Protein AF-A0A538J1C1-F1 (afdb_monomer_lite)

Foldseek 3Di:
DPPVVVLVVLLVVLVVVCVVPVPPVVSVVVNCCSVCVVCPPPHHVPVVVVVVNVVVVVVVVVVQVVVAPPVGDDDDD

Structure (mmCIF, N/CA/C/O backbone):
data_AF-A0A538J1C1-F1
#
_entry.id   AF-A0A538J1C1-F1
#
loop_
_atom_site.group_PDB
_atom_site.id
_atom_site.type_symbol
_atom_site.label_atom_id
_atom_site.label_alt_id
_atom_site.la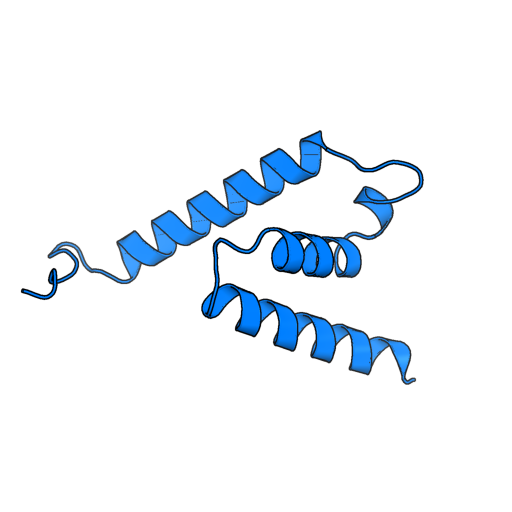bel_comp_id
_atom_site.label_asym_id
_atom_site.label_entity_id
_atom_site.label_seq_id
_atom_site.pdbx_PDB_ins_code
_atom_site.Cartn_x
_atom_site.Cartn_y
_atom_site.Cartn_z
_atom_site.occupancy
_atom_site.B_iso_or_equiv
_atom_site.auth_seq_id
_atom_site.auth_comp_id
_atom_site.auth_asym_id
_atom_site.auth_atom_id
_atom_site.pdbx_PDB_model_num
ATOM 1 N N . MET A 1 1 ? -18.745 -16.326 7.523 1.00 43.12 1 MET A N 1
ATOM 2 C CA . MET A 1 1 ? -17.676 -16.899 6.671 1.00 43.12 1 MET A CA 1
ATOM 3 C C . MET A 1 1 ? -17.343 -16.055 5.428 1.00 43.12 1 MET A C 1
ATOM 5 O O . MET A 1 1 ? -16.319 -16.315 4.822 1.00 43.12 1 MET A O 1
ATOM 9 N N . LEU A 1 2 ? -18.118 -15.011 5.082 1.00 44.56 2 LEU A N 1
ATOM 10 C CA . LEU A 1 2 ? -17.926 -14.189 3.866 1.00 44.56 2 LEU A CA 1
ATOM 11 C C . LEU A 1 2 ? -16.862 -13.073 3.974 1.00 44.56 2 LEU A C 1
ATOM 13 O O . LEU A 1 2 ? -16.318 -12.646 2.964 1.00 44.56 2 LEU A O 1
ATOM 17 N N . ALA A 1 3 ? -16.535 -12.607 5.184 1.00 58.56 3 ALA A N 1
ATOM 18 C CA . ALA A 1 3 ? -15.696 -11.413 5.369 1.00 58.56 3 ALA A CA 1
ATOM 19 C C . ALA A 1 3 ? -14.205 -11.608 5.029 1.00 58.56 3 ALA A C 1
ATOM 21 O O . ALA A 1 3 ? -13.517 -10.638 4.737 1.00 58.56 3 ALA A O 1
ATOM 22 N N . ARG A 1 4 ? -13.696 -12.848 5.082 1.00 61.00 4 ARG A N 1
ATOM 23 C CA . ARG A 1 4 ? -12.293 -13.143 4.744 1.00 61.00 4 ARG A CA 1
ATOM 24 C C . ARG A 1 4 ? -12.105 -13.325 3.238 1.00 61.00 4 ARG A C 1
ATOM 26 O O . ARG A 1 4 ? -11.232 -12.686 2.677 1.00 61.00 4 ARG A O 1
ATOM 33 N N . GLY A 1 5 ? -12.998 -14.072 2.582 1.00 70.25 5 GLY A N 1
ATOM 34 C CA . GLY A 1 5 ? -12.930 -14.296 1.132 1.00 70.25 5 GLY A CA 1
ATOM 35 C C . GLY A 1 5 ? -12.968 -13.001 0.316 1.00 70.25 5 GLY A C 1
ATOM 36 O O . GLY A 1 5 ? -12.132 -12.811 -0.556 1.00 70.25 5 GLY A O 1
ATOM 37 N N . GLY A 1 6 ? -13.853 -12.061 0.671 1.00 80.56 6 GLY A N 1
ATOM 38 C CA . GLY A 1 6 ? -13.910 -10.764 -0.015 1.00 80.56 6 GLY A CA 1
ATOM 39 C C . GLY A 1 6 ? -12.714 -9.850 0.273 1.00 80.56 6 GLY A C 1
ATOM 40 O O . GLY A 1 6 ? -12.418 -8.963 -0.521 1.00 80.56 6 GLY A O 1
ATOM 41 N N . ARG A 1 7 ? -12.008 -10.055 1.395 1.00 85.81 7 ARG A N 1
ATOM 42 C CA . ARG A 1 7 ? -10.802 -9.284 1.721 1.00 85.81 7 ARG A CA 1
ATOM 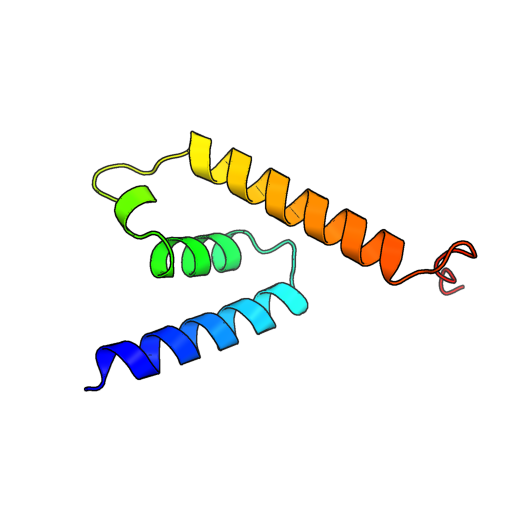43 C C . ARG A 1 7 ? -9.635 -9.705 0.838 1.00 85.81 7 ARG A C 1
ATOM 45 O O . ARG A 1 7 ? -8.958 -8.836 0.300 1.00 85.81 7 ARG A O 1
ATOM 52 N N . ASP A 1 8 ? -9.404 -11.006 0.714 1.00 89.44 8 ASP A N 1
ATOM 53 C CA . ASP A 1 8 ? -8.324 -11.537 -0.117 1.00 89.44 8 ASP A CA 1
ATOM 54 C C . ASP A 1 8 ? -8.564 -11.225 -1.603 1.00 89.44 8 ASP A C 1
ATOM 56 O O . ASP A 1 8 ? -7.675 -10.684 -2.254 1.00 89.44 8 ASP A O 1
ATOM 60 N N . GLU A 1 9 ? -9.791 -11.405 -2.102 1.00 91.69 9 GLU A N 1
ATOM 61 C CA . GLU A 1 9 ? -10.150 -11.059 -3.487 1.00 91.69 9 GLU A CA 1
ATOM 62 C C . GLU A 1 9 ? -9.959 -9.560 -3.786 1.00 91.69 9 GLU A C 1
ATOM 64 O O . GLU A 1 9 ? -9.419 -9.184 -4.830 1.00 91.69 9 GLU A O 1
ATOM 69 N N . ALA A 1 10 ? -10.350 -8.682 -2.853 1.00 91.50 10 ALA A N 1
ATOM 70 C CA . ALA A 1 10 ? -10.132 -7.245 -2.996 1.00 91.50 10 ALA A CA 1
ATOM 71 C C . ALA A 1 10 ? -8.639 -6.897 -3.039 1.00 91.50 10 ALA A C 1
ATOM 73 O O . ALA A 1 10 ? -8.230 -6.047 -3.828 1.00 91.50 10 ALA A O 1
ATOM 74 N N . LEU A 1 11 ? -7.816 -7.550 -2.213 1.00 94.56 11 LEU A N 1
ATOM 75 C CA . LEU A 1 11 ? -6.370 -7.346 -2.231 1.00 94.56 11 LEU A CA 1
ATOM 76 C C . LEU A 1 11 ? -5.754 -7.810 -3.552 1.00 94.56 11 LEU A C 1
ATOM 78 O O . LEU A 1 11 ? -4.988 -7.047 -4.132 1.00 94.56 11 LEU A O 1
ATOM 82 N N . GLU A 1 12 ? -6.139 -8.979 -4.069 1.00 94.94 12 GLU A N 1
ATOM 83 C CA . GLU A 1 12 ? -5.661 -9.471 -5.368 1.00 94.94 12 GLU A CA 1
ATOM 84 C C . GLU A 1 12 ? -6.046 -8.540 -6.523 1.00 94.94 12 GLU A C 1
ATOM 86 O O . GLU A 1 12 ? -5.244 -8.290 -7.425 1.00 94.94 12 GLU A O 1
ATOM 91 N N . ALA A 1 13 ? -7.271 -8.007 -6.512 1.00 94.94 13 ALA A N 1
ATOM 92 C CA . ALA A 1 13 ? -7.714 -7.049 -7.519 1.00 94.94 13 ALA A CA 1
ATOM 93 C C . ALA A 1 13 ? -6.907 -5.740 -7.456 1.00 94.94 13 ALA A C 1
ATOM 95 O O . ALA A 1 13 ? -6.538 -5.193 -8.496 1.00 94.94 13 ALA A O 1
ATOM 96 N N . LEU A 1 14 ? -6.607 -5.253 -6.249 1.00 95.56 14 LEU A N 1
ATOM 97 C CA . LEU A 1 14 ? -5.802 -4.047 -6.040 1.00 95.56 14 LEU A CA 1
ATOM 98 C C . LEU A 1 14 ? -4.331 -4.262 -6.409 1.00 95.56 14 LEU A C 1
ATOM 100 O O . LEU A 1 14 ? -3.732 -3.368 -7.002 1.00 95.56 14 LEU A O 1
ATOM 104 N N . ASP A 1 15 ? -3.761 -5.430 -6.104 1.00 94.50 15 ASP A N 1
ATOM 105 C CA . ASP A 1 15 ? -2.401 -5.796 -6.509 1.00 94.50 15 ASP A CA 1
ATOM 106 C C . ASP A 1 15 ? -2.290 -5.792 -8.050 1.00 94.50 15 ASP A C 1
ATOM 108 O O . ASP A 1 15 ? -1.451 -5.075 -8.596 1.00 94.50 15 ASP A O 1
ATOM 112 N N . ARG A 1 16 ? -3.223 -6.438 -8.768 1.00 95.44 16 ARG A N 1
ATOM 113 C CA . ARG A 1 16 ? -3.280 -6.389 -10.247 1.00 95.44 16 ARG A CA 1
ATOM 114 C C . ARG A 1 16 ? -3.461 -4.974 -10.801 1.00 95.44 16 ARG A C 1
ATOM 116 O O . ARG A 1 16 ? -2.898 -4.618 -11.833 1.00 95.44 16 ARG A O 1
ATOM 123 N N . ALA A 1 17 ? -4.257 -4.141 -10.135 1.00 95.12 17 ALA A N 1
ATOM 124 C CA . ALA A 1 17 ? -4.467 -2.766 -10.572 1.00 95.12 17 ALA A CA 1
ATOM 125 C C . ALA A 1 17 ? -3.211 -1.888 -10.379 1.00 95.12 17 ALA A C 1
ATOM 127 O O . ALA A 1 17 ? -2.982 -0.981 -11.184 1.00 95.12 17 ALA A O 1
ATOM 128 N N . LEU A 1 18 ? -2.380 -2.171 -9.365 1.00 93.75 18 LEU A N 1
ATOM 129 C CA . LEU A 1 18 ? -1.073 -1.528 -9.185 1.00 93.75 18 LEU A CA 1
ATOM 130 C C . LEU A 1 18 ? -0.046 -1.980 -10.218 1.00 93.75 18 LEU A C 1
ATOM 132 O O . LEU A 1 18 ? 0.746 -1.151 -10.649 1.00 93.75 18 LEU A O 1
ATOM 136 N N . GLU A 1 19 ? -0.068 -3.241 -10.652 1.00 91.19 19 GLU A N 1
ATOM 137 C CA . GLU A 1 19 ? 0.795 -3.706 -11.748 1.00 91.19 19 GLU A CA 1
ATOM 138 C C . GLU A 1 19 ? 0.521 -2.927 -13.044 1.00 91.19 19 GLU A C 1
ATOM 140 O O . GLU A 1 19 ? 1.450 -2.529 -13.743 1.00 91.19 19 GLU A O 1
ATOM 145 N N . LEU A 1 20 ? -0.758 -2.664 -13.340 1.00 93.44 20 LEU A N 1
ATOM 146 C CA . LEU A 1 20 ? -1.172 -1.893 -14.516 1.00 93.44 20 LEU A CA 1
ATOM 147 C C . LEU A 1 20 ? -0.872 -0.394 -14.382 1.00 93.44 20 LEU A C 1
ATOM 149 O O . LEU A 1 20 ? -0.506 0.243 -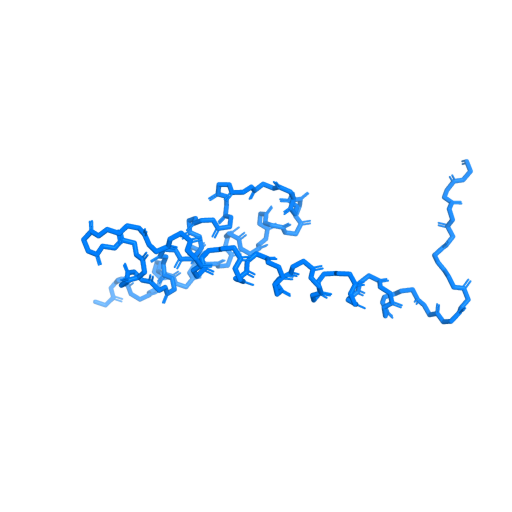15.365 1.00 93.44 20 LEU A O 1
ATOM 153 N N . ASN A 1 21 ? -1.050 0.175 -13.186 1.00 91.81 21 ASN A N 1
ATOM 154 C CA . ASN A 1 21 ? -0.840 1.597 -12.911 1.00 91.81 21 ASN A CA 1
ATOM 155 C C . ASN A 1 21 ? -0.085 1.809 -11.585 1.00 91.81 21 ASN A C 1
ATOM 157 O O . ASN A 1 21 ? -0.704 2.199 -10.584 1.00 91.81 21 ASN A O 1
ATOM 161 N N . PRO A 1 22 ? 1.252 1.640 -11.567 1.00 90.75 22 PRO A N 1
ATOM 162 C CA . PRO A 1 22 ? 2.046 1.762 -10.342 1.00 90.75 22 PRO A CA 1
ATOM 163 C C . PRO A 1 22 ? 1.955 3.151 -9.702 1.00 90.75 22 PRO A C 1
ATOM 165 O O . PRO A 1 22 ? 2.056 3.298 -8.484 1.00 90.75 22 PRO A O 1
ATOM 168 N N . ASP A 1 23 ? 1.719 4.192 -10.500 1.00 93.12 23 ASP A N 1
ATOM 169 C CA . ASP A 1 23 ? 1.643 5.574 -10.020 1.00 93.12 23 ASP A CA 1
ATOM 170 C C . ASP A 1 23 ? 0.302 5.968 -9.406 1.00 93.12 23 ASP A C 1
ATOM 172 O O . ASP A 1 23 ? 0.163 7.061 -8.850 1.00 93.12 23 ASP A O 1
ATOM 176 N N . ASN A 1 24 ? -0.682 5.070 -9.425 1.00 95.12 24 ASN A N 1
ATOM 177 C CA . ASN A 1 24 ? -1.988 5.357 -8.864 1.00 95.12 24 ASN A CA 1
ATOM 178 C C . ASN A 1 24 ? -1.978 5.274 -7.328 1.00 95.12 24 ASN A C 1
ATOM 180 O O . ASN A 1 24 ? -2.146 4.213 -6.719 1.00 95.12 24 ASN A O 1
ATOM 184 N N . TYR A 1 25 ? -1.844 6.438 -6.692 1.00 94.38 25 TYR A N 1
ATOM 185 C CA . TYR A 1 25 ? -1.818 6.555 -5.236 1.00 94.38 25 TYR A CA 1
ATOM 186 C C . TYR A 1 25 ? -3.128 6.113 -4.561 1.00 94.38 25 TYR A C 1
ATOM 188 O O . TYR A 1 25 ? -3.101 5.613 -3.439 1.00 94.38 25 TYR A O 1
ATOM 196 N N . LEU A 1 26 ? -4.281 6.240 -5.232 1.00 95.31 26 LEU A N 1
ATOM 197 C CA . LEU A 1 26 ? -5.568 5.827 -4.664 1.00 95.31 26 LEU A CA 1
ATOM 198 C C . LEU A 1 26 ? -5.615 4.312 -4.432 1.00 95.31 26 LEU A C 1
ATOM 200 O O . LEU A 1 26 ? -6.035 3.875 -3.361 1.00 95.31 26 LEU A O 1
ATOM 204 N N . ILE A 1 27 ? -5.141 3.526 -5.402 1.00 95.00 27 ILE A N 1
ATOM 205 C CA . ILE A 1 27 ? -5.103 2.060 -5.306 1.00 95.00 27 ILE A CA 1
ATOM 206 C C . ILE A 1 27 ? -4.165 1.634 -4.166 1.00 95.00 27 ILE A C 1
ATOM 208 O O . ILE A 1 27 ? -4.536 0.785 -3.350 1.00 95.00 27 ILE A O 1
ATOM 212 N N . ARG A 1 28 ? -2.997 2.287 -4.034 1.00 96.19 28 ARG A N 1
ATOM 213 C CA . ARG A 1 28 ? -2.065 2.045 -2.916 1.00 96.19 28 ARG A CA 1
ATOM 214 C C . ARG A 1 28 ? -2.740 2.273 -1.571 1.00 96.19 28 ARG A C 1
ATOM 216 O O . ARG A 1 28 ? -2.726 1.387 -0.720 1.00 96.19 28 ARG A O 1
ATOM 223 N N . LYS A 1 29 ? -3.416 3.415 -1.405 1.00 95.25 29 LYS A N 1
ATOM 224 C CA . LYS A 1 29 ? -4.131 3.731 -0.162 1.00 95.25 29 LYS A CA 1
ATOM 225 C C . LYS A 1 29 ? -5.223 2.716 0.157 1.00 95.25 29 LYS A C 1
ATOM 227 O O . LYS A 1 29 ? -5.295 2.269 1.294 1.00 95.25 29 LYS A O 1
ATOM 232 N N . GLN A 1 30 ? -6.047 2.329 -0.818 1.00 94.75 30 GLN A N 1
ATOM 233 C CA . GLN A 1 30 ? -7.113 1.341 -0.604 1.00 94.75 30 GLN A CA 1
ATOM 234 C C . GLN A 1 30 ? -6.545 0.007 -0.107 1.00 94.75 30 GLN A C 1
ATOM 236 O O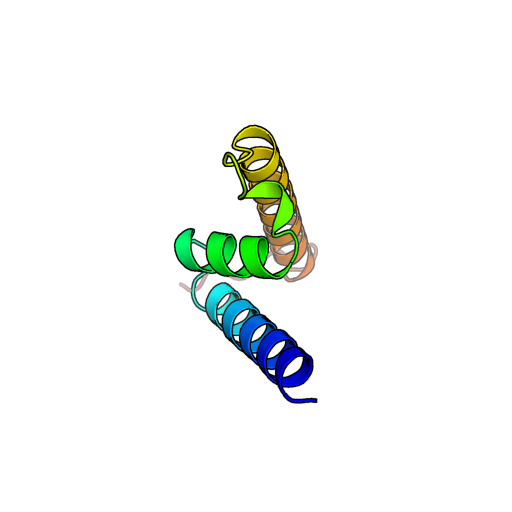 . GLN A 1 30 ? -7.026 -0.555 0.878 1.00 94.75 30 GLN A O 1
ATOM 241 N N . ARG A 1 31 ? -5.462 -0.456 -0.733 1.00 96.19 31 ARG A N 1
ATOM 242 C CA . ARG A 1 31 ? -4.749 -1.670 -0.332 1.00 96.19 31 ARG A CA 1
ATOM 243 C C . ARG A 1 31 ? -4.156 -1.554 1.071 1.00 96.19 31 ARG A C 1
ATOM 245 O O . ARG A 1 31 ? -4.290 -2.477 1.874 1.00 96.19 31 ARG A O 1
ATOM 252 N N . TRP A 1 32 ? -3.533 -0.423 1.386 1.00 96.31 32 TRP A N 1
ATOM 253 C CA . TRP A 1 32 ? -2.983 -0.141 2.709 1.00 96.31 32 TRP A CA 1
ATOM 254 C C . TRP A 1 32 ? -4.052 -0.127 3.797 1.00 96.31 32 TRP A C 1
ATOM 256 O O . TRP A 1 32 ? -3.840 -0.741 4.838 1.00 96.31 32 TRP A O 1
ATOM 266 N N . THR A 1 33 ? -5.210 0.488 3.554 1.00 94.81 33 THR A N 1
ATOM 267 C CA . THR A 1 33 ? -6.323 0.521 4.514 1.00 94.81 33 THR A CA 1
ATOM 268 C C . THR A 1 33 ? -6.869 -0.875 4.813 1.00 94.81 33 THR A C 1
ATOM 270 O O . THR A 1 33 ? -7.211 -1.169 5.954 1.00 94.81 33 THR A O 1
ATOM 273 N N . ILE A 1 34 ? -6.910 -1.769 3.819 1.00 93.56 34 ILE A N 1
ATOM 274 C CA . ILE A 1 34 ? -7.354 -3.159 4.021 1.00 93.56 34 ILE A CA 1
ATOM 275 C C . ILE A 1 34 ? -6.326 -3.977 4.828 1.00 93.56 34 ILE A C 1
ATOM 277 O O . ILE A 1 34 ? -6.692 -4.904 5.565 1.00 93.56 34 ILE A O 1
ATOM 281 N N . ARG A 1 35 ? -5.032 -3.671 4.675 1.00 93.56 35 ARG A N 1
ATOM 282 C CA . ARG A 1 35 ? -3.936 -4.384 5.352 1.00 93.56 35 ARG A CA 1
ATOM 283 C C . ARG A 1 35 ? -3.680 -3.881 6.770 1.00 93.56 35 ARG A C 1
ATOM 285 O O . ARG A 1 35 ? -3.500 -4.717 7.644 1.00 93.56 35 ARG A O 1
ATOM 292 N N . ASN A 1 36 ? -3.713 -2.567 6.970 1.00 95.19 36 ASN A N 1
ATOM 293 C CA . ASN A 1 36 ? -3.365 -1.887 8.219 1.00 95.19 36 ASN A CA 1
ATOM 294 C C . ASN A 1 36 ? -4.445 -0.841 8.570 1.00 95.19 36 ASN A C 1
ATOM 296 O O . ASN A 1 36 ? -4.181 0.364 8.496 1.00 95.19 36 ASN A O 1
ATOM 300 N N . PRO A 1 37 ? -5.690 -1.253 8.877 1.00 93.31 37 PRO A N 1
ATOM 301 C CA . PRO A 1 37 ? -6.785 -0.321 9.167 1.00 93.31 37 PRO A CA 1
ATOM 302 C C . PRO A 1 37 ? -6.480 0.630 10.337 1.00 93.31 37 PRO A C 1
ATOM 304 O O . PRO A 1 37 ? -6.933 1.774 10.332 1.00 93.31 37 PRO A O 1
ATOM 307 N N . GLU A 1 38 ? -5.664 0.198 11.299 1.00 94.94 38 GLU A N 1
ATOM 308 C CA . GLU A 1 38 ? -5.213 0.977 12.455 1.00 94.94 38 GLU A CA 1
ATOM 309 C C . GLU A 1 38 ? -4.348 2.191 12.089 1.00 94.94 38 GLU A C 1
ATOM 311 O O . GLU A 1 38 ? -4.236 3.122 12.877 1.00 94.94 38 GLU A O 1
ATOM 316 N N . ARG A 1 39 ? -3.762 2.223 10.885 1.00 95.38 39 ARG A N 1
ATOM 317 C CA . ARG A 1 39 ? -2.986 3.376 10.391 1.00 95.38 39 ARG A CA 1
ATOM 318 C C . ARG A 1 39 ? -3.860 4.483 9.800 1.00 95.38 39 ARG A C 1
ATOM 320 O O . ARG A 1 39 ? -3.354 5.541 9.437 1.00 95.38 39 ARG A O 1
ATOM 327 N N . PHE A 1 40 ? -5.162 4.234 9.661 1.00 94.19 40 PHE A N 1
ATOM 328 C CA . PHE A 1 40 ? -6.114 5.154 9.036 1.00 94.19 40 PHE A CA 1
ATOM 329 C C . PHE A 1 40 ? -7.207 5.636 9.994 1.00 94.19 40 PHE A C 1
ATOM 331 O O . PHE A 1 40 ? -8.032 6.455 9.586 1.00 94.19 40 PHE A O 1
ATOM 338 N N . GLN A 1 41 ? -7.253 5.120 11.226 1.00 89.75 41 GLN A N 1
ATOM 339 C CA . GLN A 1 41 ? -8.260 5.472 12.225 1.00 89.75 41 GLN A CA 1
ATOM 340 C C . GLN A 1 41 ? -7.652 5.515 13.637 1.00 89.75 41 GLN A C 1
ATOM 342 O O . GLN A 1 41 ? -6.863 4.635 13.973 1.00 89.75 41 GLN A O 1
ATOM 347 N N . PRO A 1 42 ? -8.061 6.467 14.500 1.00 91.12 42 PRO A N 1
ATOM 348 C CA . PRO A 1 42 ? -9.033 7.538 14.241 1.00 91.12 42 PRO A CA 1
ATOM 349 C C . PRO A 1 42 ? -8.478 8.658 13.349 1.00 91.12 42 PRO A C 1
ATOM 351 O O . PRO A 1 42 ? -9.242 9.333 12.665 1.00 91.12 42 PRO A O 1
ATOM 354 N N . GLU A 1 43 ? -7.159 8.814 13.324 1.00 94.19 43 GLU A N 1
ATOM 355 C CA . GLU A 1 43 ? -6.446 9.756 12.472 1.00 94.19 43 GLU A CA 1
ATOM 356 C C . GLU A 1 43 ? -5.563 8.995 11.490 1.00 94.19 43 GLU A C 1
ATOM 358 O O . GLU A 1 43 ? -5.175 7.847 11.710 1.00 94.19 43 GLU A O 1
ATOM 363 N N . ILE A 1 44 ? -5.274 9.645 10.372 1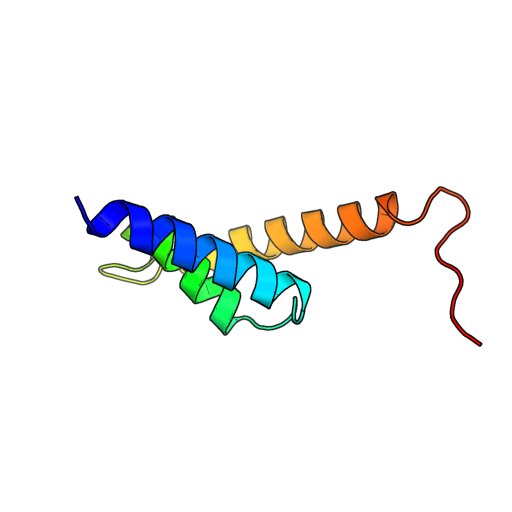.00 93.94 44 ILE A N 1
ATOM 364 C CA . ILE A 1 44 ? -4.441 9.073 9.330 1.00 93.94 44 ILE A CA 1
ATOM 365 C C . ILE A 1 44 ? -2.971 9.271 9.714 1.00 93.94 44 ILE A C 1
ATOM 367 O O . ILE A 1 44 ? -2.515 10.405 9.853 1.00 93.94 44 ILE A O 1
ATOM 371 N N . ASP A 1 45 ? -2.219 8.176 9.813 1.00 97.00 45 ASP A N 1
ATOM 372 C CA . ASP A 1 45 ? -0.770 8.198 9.999 1.00 97.00 45 ASP A CA 1
ATOM 373 C C . ASP A 1 45 ? -0.088 8.565 8.668 1.00 97.00 45 ASP A C 1
ATOM 375 O O . ASP A 1 45 ? 0.109 7.743 7.761 1.00 97.00 45 ASP A O 1
ATOM 379 N N . TRP A 1 46 ? 0.183 9.859 8.497 1.00 95.19 46 TRP A N 1
ATOM 380 C CA . TRP A 1 46 ? 0.818 10.398 7.293 1.00 95.19 46 TRP A CA 1
ATOM 381 C C . TRP A 1 46 ? 2.304 10.074 7.212 1.00 95.19 46 TRP A C 1
ATOM 383 O O . TRP A 1 46 ? 2.851 10.058 6.108 1.00 95.19 46 TRP A O 1
ATOM 393 N N . ASP A 1 47 ? 2.962 9.859 8.347 1.00 97.44 47 ASP A N 1
ATOM 394 C CA . ASP A 1 47 ? 4.392 9.563 8.406 1.00 97.44 47 ASP A CA 1
ATOM 395 C C . ASP A 1 47 ? 4.628 8.139 7.917 1.00 97.44 47 ASP A C 1
ATOM 397 O O . ASP A 1 47 ? 5.370 7.934 6.953 1.00 97.44 47 ASP A O 1
ATOM 401 N N . TRP A 1 48 ? 3.851 7.195 8.446 1.00 96.94 48 TRP A N 1
ATOM 402 C CA . TRP A 1 48 ? 3.840 5.816 7.979 1.00 96.94 48 TRP A CA 1
ATOM 403 C C . TRP A 1 48 ? 3.530 5.699 6.481 1.00 96.94 48 TRP A C 1
ATOM 405 O O . TRP A 1 48 ? 4.212 4.966 5.774 1.00 96.94 48 TRP A O 1
ATOM 415 N N . GLN A 1 49 ? 2.558 6.453 5.951 1.00 96.44 49 GLN A N 1
ATOM 416 C CA . GLN A 1 49 ? 2.260 6.425 4.509 1.00 96.44 49 GLN A CA 1
ATOM 417 C C . GLN A 1 49 ? 3.452 6.835 3.637 1.00 96.44 49 GLN A C 1
ATOM 419 O O . GLN A 1 49 ? 3.634 6.278 2.554 1.00 96.44 49 GLN A O 1
ATOM 424 N N . ARG A 1 50 ? 4.252 7.818 4.072 1.00 96.88 50 ARG A N 1
ATOM 425 C CA . ARG A 1 50 ? 5.433 8.262 3.315 1.00 96.88 50 ARG A CA 1
ATOM 426 C C . ARG A 1 50 ? 6.537 7.214 3.356 1.00 96.88 50 ARG A C 1
ATOM 428 O O . ARG A 1 50 ? 7.148 6.952 2.322 1.00 96.88 50 ARG A O 1
ATOM 435 N N . GLU A 1 51 ? 6.762 6.613 4.519 1.00 97.62 51 GLU A N 1
ATOM 436 C CA . GLU A 1 51 ? 7.726 5.523 4.696 1.00 97.62 51 GLU A CA 1
ATOM 437 C C . GLU A 1 51 ? 7.343 4.299 3.859 1.00 97.62 51 GLU A C 1
ATOM 439 O O . GLU A 1 51 ? 8.169 3.756 3.124 1.00 97.62 51 GLU A O 1
ATOM 444 N N . GLU A 1 52 ? 6.069 3.912 3.905 1.00 97.00 52 GLU A N 1
ATOM 445 C CA . GLU A 1 52 ? 5.534 2.771 3.169 1.00 97.00 52 GLU A CA 1
ATOM 446 C C . GLU A 1 52 ? 5.624 2.993 1.654 1.00 97.00 52 GLU A C 1
ATOM 448 O O . GLU A 1 52 ? 6.086 2.112 0.926 1.00 97.00 52 GLU A O 1
ATOM 453 N N . LEU A 1 53 ? 5.276 4.195 1.174 1.00 96.12 53 LEU A N 1
ATOM 454 C CA . LEU A 1 53 ? 5.440 4.561 -0.232 1.00 96.12 53 LEU A CA 1
ATOM 455 C C . LEU A 1 53 ? 6.906 4.493 -0.663 1.00 96.12 53 LEU A C 1
ATOM 457 O O . LEU A 1 53 ? 7.204 3.933 -1.714 1.00 96.12 53 LEU A O 1
ATOM 461 N N . ALA A 1 54 ? 7.821 5.065 0.123 1.00 96.56 54 ALA A N 1
ATOM 462 C CA . ALA A 1 54 ? 9.245 5.056 -0.197 1.00 96.56 54 ALA A CA 1
ATOM 463 C C . ALA A 1 54 ? 9.784 3.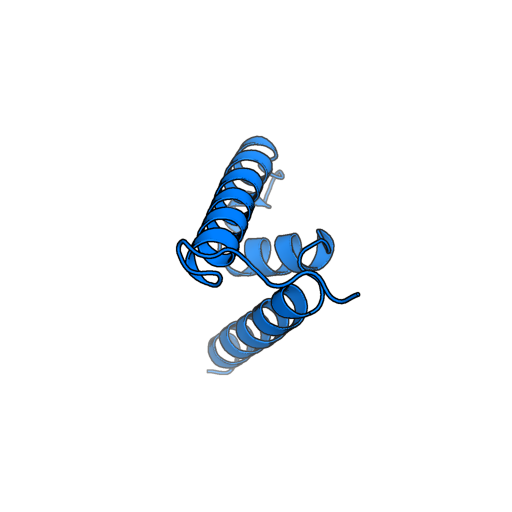621 -0.287 1.00 96.56 54 ALA A C 1
ATOM 465 O O . ALA A 1 54 ? 10.498 3.291 -1.233 1.00 96.56 54 ALA A O 1
ATOM 466 N N . ARG A 1 55 ? 9.377 2.752 0.645 1.00 96.12 55 ARG A N 1
ATOM 467 C CA . ARG A 1 55 ? 9.732 1.331 0.650 1.00 96.12 55 ARG A CA 1
ATOM 468 C C . ARG A 1 55 ? 9.219 0.600 -0.588 1.00 96.12 55 ARG A C 1
ATOM 470 O O . ARG A 1 55 ? 9.989 -0.110 -1.228 1.00 96.12 55 ARG A O 1
ATOM 477 N N . GLU A 1 56 ? 7.941 0.762 -0.933 1.00 94.88 56 GLU A N 1
ATOM 478 C CA . GLU A 1 56 ? 7.365 0.125 -2.124 1.00 94.88 56 GLU A CA 1
ATOM 479 C C . GLU A 1 56 ? 8.040 0.626 -3.408 1.00 94.88 56 GLU A C 1
ATOM 481 O O . GLU A 1 56 ? 8.352 -0.168 -4.289 1.00 94.88 56 GLU A O 1
ATOM 486 N N . ARG A 1 57 ? 8.346 1.924 -3.497 1.00 93.81 57 ARG A N 1
ATOM 487 C CA . ARG A 1 57 ? 9.027 2.515 -4.659 1.00 93.81 57 ARG A CA 1
ATOM 488 C C . ARG A 1 57 ? 10.454 2.038 -4.827 1.00 93.81 57 ARG A C 1
ATOM 490 O O . ARG A 1 57 ? 10.902 1.827 -5.951 1.00 93.81 57 ARG A O 1
ATOM 497 N N . GLU A 1 58 ? 11.160 1.870 -3.723 1.00 94.31 58 GLU A N 1
ATOM 498 C CA . GLU A 1 58 ? 12.500 1.311 -3.739 1.00 94.31 58 GLU A CA 1
ATOM 499 C C . GLU A 1 58 ? 12.470 -0.170 -4.138 1.00 94.31 58 GLU A C 1
ATOM 501 O O . GLU A 1 58 ? 13.246 -0.590 -4.991 1.00 94.31 58 GLU A O 1
ATOM 506 N N . ALA A 1 59 ? 11.502 -0.942 -3.635 1.00 90.50 59 ALA A N 1
ATOM 507 C CA . ALA A 1 59 ? 11.292 -2.320 -4.073 1.00 90.50 59 ALA A CA 1
ATOM 508 C C . ALA A 1 59 ? 10.939 -2.411 -5.570 1.00 90.50 59 ALA A C 1
ATOM 510 O O . ALA A 1 59 ? 11.457 -3.277 -6.264 1.00 90.50 59 ALA A O 1
ATOM 511 N N . GLU A 1 60 ? 10.108 -1.505 -6.092 1.00 90.06 60 GLU A N 1
ATOM 512 C CA . GLU A 1 60 ? 9.780 -1.415 -7.524 1.00 90.06 60 GLU A CA 1
ATOM 513 C C . GLU A 1 60 ? 11.000 -1.057 -8.375 1.00 90.06 60 GLU A C 1
ATOM 515 O O . GLU A 1 60 ? 11.198 -1.634 -9.445 1.00 90.06 60 GLU A O 1
ATOM 520 N N . ARG A 1 61 ? 11.835 -0.124 -7.903 1.00 88.94 61 ARG A N 1
ATOM 521 C CA . ARG A 1 61 ? 13.102 0.225 -8.552 1.00 88.94 61 ARG A CA 1
ATOM 522 C C . ARG A 1 61 ? 14.015 -0.993 -8.612 1.00 88.94 61 ARG A C 1
ATOM 524 O O . ARG A 1 61 ? 14.445 -1.353 -9.701 1.00 88.94 61 ARG A O 1
ATOM 531 N N . GLN A 1 62 ? 14.251 -1.649 -7.480 1.00 86.62 62 GLN A N 1
ATOM 532 C CA . GLN A 1 62 ? 15.092 -2.843 -7.408 1.00 86.62 62 GLN A CA 1
ATOM 533 C C . GLN A 1 62 ? 14.531 -3.979 -8.261 1.00 86.62 62 GLN A C 1
ATOM 535 O O . GLN A 1 62 ? 15.284 -4.640 -8.968 1.00 86.62 62 GLN A O 1
ATOM 540 N N . ALA A 1 63 ? 13.212 -4.190 -8.255 1.00 84.31 63 ALA A N 1
ATOM 541 C CA . ALA A 1 63 ? 12.549 -5.171 -9.109 1.00 84.31 63 ALA A CA 1
ATOM 542 C C . ALA A 1 63 ? 12.744 -4.844 -10.594 1.00 84.31 63 ALA A C 1
ATOM 544 O O . ALA A 1 63 ? 13.018 -5.737 -11.387 1.00 84.31 63 ALA A O 1
ATOM 545 N N . ARG A 1 64 ? 12.672 -3.567 -10.984 1.00 80.25 64 ARG A N 1
ATOM 546 C CA . ARG A 1 64 ? 12.952 -3.126 -12.356 1.00 80.25 64 ARG A CA 1
ATOM 547 C C . ARG A 1 64 ? 14.426 -3.307 -12.732 1.00 80.25 64 ARG A C 1
ATOM 549 O O . ARG A 1 64 ? 14.719 -3.730 -13.846 1.00 80.25 64 ARG A O 1
ATOM 556 N N . GLU A 1 65 ? 15.333 -3.003 -11.811 1.00 77.69 65 GLU A N 1
ATOM 557 C CA . GLU A 1 65 ? 16.784 -3.162 -11.968 1.00 77.69 65 GLU A CA 1
ATOM 558 C C . GLU A 1 65 ? 17.232 -4.625 -11.968 1.00 77.69 65 GLU A C 1
ATOM 560 O O . GLU A 1 65 ? 18.266 -4.928 -12.539 1.00 77.69 65 GLU A O 1
ATOM 565 N N . THR A 1 66 ? 16.478 -5.534 -11.348 1.00 70.19 66 THR A N 1
ATOM 566 C CA . THR A 1 66 ? 16.742 -6.984 -11.391 1.00 70.19 66 THR A CA 1
ATOM 567 C C . THR A 1 66 ? 16.009 -7.679 -12.534 1.00 70.19 66 THR A C 1
ATOM 569 O O . THR A 1 66 ? 16.505 -8.679 -13.050 1.00 70.19 66 THR A O 1
ATOM 572 N N . ALA A 1 67 ? 14.857 -7.156 -12.967 1.00 66.75 67 ALA A N 1
ATOM 573 C CA . ALA A 1 67 ? 14.137 -7.641 -14.144 1.00 66.75 67 ALA A CA 1
ATOM 574 C C . ALA A 1 67 ? 14.924 -7.406 -15.441 1.00 66.75 67 ALA A C 1
ATOM 576 O O . ALA A 1 67 ? 14.816 -8.193 -16.380 1.00 66.75 67 ALA A O 1
ATOM 577 N N . CYS A 1 68 ? 15.736 -6.352 -15.491 1.00 60.75 68 CYS A N 1
ATOM 578 C CA . CYS A 1 68 ? 16.732 -6.167 -16.535 1.00 60.75 68 CYS A CA 1
ATOM 579 C C . CYS A 1 68 ? 18.089 -6.604 -15.989 1.00 60.75 68 CYS A C 1
ATOM 581 O O . CYS A 1 68 ? 18.557 -6.047 -15.010 1.00 60.75 68 CYS A O 1
ATOM 583 N N . GLY A 1 69 ? 18.710 -7.622 -16.588 1.00 58.38 69 GLY A N 1
ATOM 584 C CA . GLY A 1 69 ? 20.025 -8.109 -16.156 1.00 58.38 69 GLY A CA 1
ATOM 585 C C . GLY A 1 69 ? 21.132 -7.037 -16.229 1.00 58.38 69 GLY A C 1
ATOM 586 O O . GLY A 1 69 ? 20.869 -5.894 -16.607 1.00 58.38 69 GLY A O 1
ATOM 587 N N . PRO A 1 70 ? 22.400 -7.391 -15.938 1.00 60.66 70 PRO A N 1
ATOM 588 C CA . PRO A 1 70 ? 23.531 -6.449 -15.987 1.00 60.66 70 PRO A CA 1
ATOM 589 C C . PRO A 1 70 ? 23.698 -5.744 -17.347 1.00 60.66 70 PRO A C 1
ATOM 591 O O . PRO A 1 70 ? 24.339 -4.699 -17.421 1.00 60.66 70 PRO A O 1
ATOM 594 N N . ASP A 1 71 ? 23.087 -6.292 -18.399 1.00 64.81 71 ASP A N 1
ATOM 595 C CA . ASP A 1 71 ? 23.104 -5.779 -19.768 1.00 64.81 71 ASP A CA 1
ATOM 596 C C . ASP A 1 71 ? 22.041 -4.691 -20.052 1.00 64.81 71 ASP A C 1
ATOM 598 O O . ASP A 1 71 ? 21.994 -4.145 -21.155 1.00 64.81 71 ASP A O 1
ATOM 602 N N . GLY A 1 72 ? 21.212 -4.329 -19.064 1.00 58.88 72 GLY A N 1
ATOM 603 C CA . GLY A 1 72 ? 20.214 -3.260 -19.166 1.00 58.88 72 GLY A CA 1
ATOM 604 C C . GLY A 1 72 ? 18.942 -3.639 -19.940 1.00 58.88 72 GLY A C 1
ATOM 605 O O . GLY A 1 72 ? 18.862 -4.661 -20.619 1.00 58.88 72 GLY A O 1
ATOM 606 N N . CYS A 1 73 ? 17.894 -2.817 -19.810 1.00 66.00 73 CYS A N 1
ATOM 607 C CA . CYS A 1 73 ? 16.666 -2.986 -20.591 1.00 66.00 73 CYS A CA 1
ATOM 608 C C . CYS A 1 73 ? 16.877 -2.442 -22.017 1.00 66.00 73 CYS A C 1
ATOM 610 O O . CYS A 1 73 ? 17.327 -1.298 -22.143 1.00 66.00 73 CYS A O 1
ATOM 612 N N . PRO A 1 74 ? 16.494 -3.157 -23.092 1.00 59.47 74 PRO A N 1
ATOM 613 C CA . PRO A 1 74 ? 16.463 -2.562 -24.422 1.00 59.47 74 PRO A CA 1
ATOM 614 C C . PRO A 1 74 ? 15.435 -1.422 -24.446 1.00 59.47 74 PRO A C 1
ATOM 616 O O . PRO A 1 74 ? 14.260 -1.619 -24.134 1.00 59.47 74 PRO A O 1
ATOM 619 N N . ILE A 1 75 ? 15.886 -0.218 -24.798 1.00 58.81 75 ILE A N 1
ATOM 620 C CA . ILE A 1 75 ? 15.003 0.921 -25.061 1.00 58.81 75 ILE A CA 1
ATOM 621 C C . ILE A 1 75 ? 14.335 0.654 -26.420 1.00 58.81 75 ILE A C 1
ATOM 623 O O . ILE A 1 75 ? 15.064 0.438 -27.392 1.00 58.81 75 ILE A O 1
ATOM 627 N N . PRO A 1 76 ? 12.994 0.628 -26.527 1.00 55.56 76 PRO A N 1
ATOM 628 C CA . PRO A 1 76 ? 12.346 0.546 -27.831 1.00 55.56 76 PRO A CA 1
ATOM 629 C C . PRO A 1 76 ? 12.707 1.794 -28.656 1.00 55.56 76 PRO A C 1
ATOM 631 O O . PRO A 1 76 ? 12.536 2.915 -28.175 1.00 55.56 76 PRO A O 1
ATOM 634 N N . GLN A 1 77 ? 13.258 1.566 -29.854 1.00 54.50 77 GLN A N 1
ATOM 635 C CA . GLN A 1 77 ? 13.546 2.582 -30.880 1.00 54.50 77 GLN A CA 1
ATOM 636 C C . GLN A 1 77 ? 12.267 2.984 -31.617 1.00 54.50 77 GLN A C 1
ATOM 638 O O . GLN A 1 77 ? 11.437 2.078 -31.868 1.00 54.50 77 GLN A O 1
#

Radius of gyration: 15.74 Å; chains: 1; bounding box: 42×27×45 Å

Secondary structure (DSSP, 8-state):
-HHHHHHHHHHHHHHHHHHH-TT-HHHHHHHHHHH-GGGSSSS--HHHHHHHHHHHHHHHHHHHHHHS-TT-PPPP-

Sequence (77 aa):
MLARGGRDEALEALDRALELNPDNYLIRKQRWTIRNPERFQPEIDWDWQREELAREREAERQARETACGPDGCPIPQ

pLDDT: mean 85.68, std 14.79, range [43.12, 97.62]